Protein AF-A0A939JNI9-F1 (afdb_monomer)

pLDDT: mean 89.1, std 10.65, range [55.75, 98.5]

Structure (mmCIF, N/CA/C/O backbone):
data_AF-A0A939JNI9-F1
#
_entry.id   AF-A0A939JNI9-F1
#
loop_
_atom_site.group_PDB
_atom_site.id
_atom_site.type_symbol
_atom_site.label_atom_id
_atom_site.label_alt_id
_atom_site.label_comp_id
_atom_site.label_asym_id
_atom_site.label_entity_id
_atom_site.label_seq_id
_atom_site.pdbx_PDB_ins_code
_atom_site.Cartn_x
_atom_site.Cartn_y
_atom_site.Cartn_z
_atom_site.occupancy
_atom_site.B_iso_or_equiv
_atom_site.auth_seq_id
_atom_site.auth_comp_id
_atom_site.auth_asym_id
_atom_site.auth_atom_id
_atom_site.pdbx_PDB_model_num
ATOM 1 N N . MET A 1 1 ? -7.677 55.569 38.406 1.00 60.47 1 MET A N 1
ATOM 2 C CA . MET A 1 1 ? -6.430 55.382 37.626 1.00 60.47 1 MET A CA 1
ATOM 3 C C . MET A 1 1 ? -6.077 53.908 37.409 1.00 60.47 1 MET A C 1
ATOM 5 O O . MET A 1 1 ? -6.003 53.509 36.262 1.00 60.47 1 MET A O 1
ATOM 9 N N . LYS A 1 2 ? -5.985 53.062 38.452 1.00 72.50 2 LYS A N 1
ATOM 10 C CA . LYS A 1 2 ? -5.622 51.628 38.313 1.00 72.50 2 LYS A CA 1
ATOM 11 C C . LYS A 1 2 ? -6.522 50.807 37.365 1.00 72.50 2 LYS A C 1
ATOM 13 O O . LYS A 1 2 ? -6.012 50.049 36.554 1.00 72.50 2 LYS A O 1
ATOM 18 N N . LYS A 1 3 ? -7.850 50.994 37.417 1.00 74.06 3 LYS A N 1
ATOM 19 C CA . LYS A 1 3 ? -8.803 50.295 36.526 1.00 74.06 3 LYS A CA 1
ATOM 20 C C . LYS A 1 3 ? -8.649 50.689 35.048 1.00 74.06 3 LYS A C 1
ATOM 22 O O . LYS A 1 3 ? -8.783 49.837 34.184 1.00 74.06 3 LYS A O 1
ATOM 27 N N . LEU A 1 4 ? -8.318 51.954 34.771 1.00 82.88 4 LEU A N 1
ATOM 28 C CA . LEU A 1 4 ? -8.108 52.453 33.408 1.00 82.88 4 LEU A CA 1
ATOM 29 C C . LEU A 1 4 ? -6.806 51.898 32.809 1.00 82.88 4 LEU A C 1
ATOM 31 O O . LEU A 1 4 ? -6.789 51.492 31.654 1.00 82.88 4 LEU A O 1
ATOM 35 N N . SER A 1 5 ? -5.745 51.797 33.617 1.00 84.81 5 SER A N 1
ATOM 36 C CA . SER A 1 5 ? -4.485 51.171 33.201 1.00 84.81 5 SER A CA 1
ATOM 37 C C . SER A 1 5 ? -4.647 49.680 32.884 1.00 84.81 5 SER A C 1
ATOM 39 O O . SER A 1 5 ? -4.069 49.212 31.913 1.00 84.81 5 SER A O 1
ATOM 41 N N . ILE A 1 6 ? -5.464 48.942 33.647 1.00 90.19 6 ILE A N 1
ATOM 42 C CA . ILE A 1 6 ? 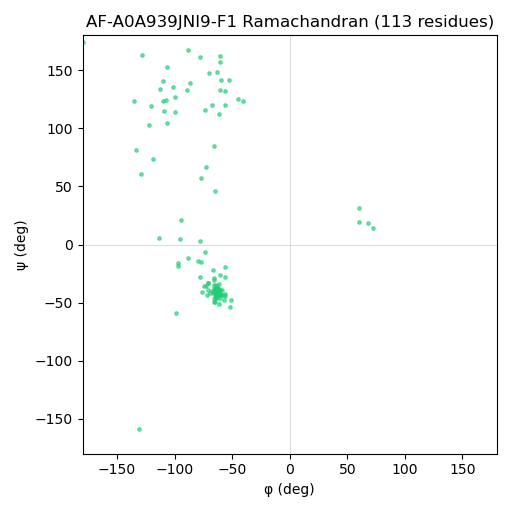-5.735 47.518 33.372 1.00 90.19 6 ILE A CA 1
ATOM 43 C C . ILE A 1 6 ? -6.466 47.347 32.032 1.00 90.19 6 ILE A C 1
ATOM 45 O O . ILE A 1 6 ? -6.074 46.507 31.228 1.00 90.19 6 ILE A O 1
ATOM 49 N N . VAL A 1 7 ? -7.486 48.169 31.762 1.00 92.00 7 VAL A N 1
ATOM 50 C CA . VAL A 1 7 ? -8.228 48.121 30.489 1.00 92.00 7 VAL A CA 1
ATOM 51 C C . VAL A 1 7 ? -7.316 48.450 29.303 1.00 92.00 7 VAL A C 1
ATOM 53 O O . VAL A 1 7 ? -7.379 47.772 28.281 1.00 92.00 7 VAL A O 1
ATOM 56 N N . LEU A 1 8 ? -6.423 49.433 29.454 1.00 93.38 8 LEU A N 1
ATOM 57 C CA . LEU A 1 8 ? -5.467 49.802 28.410 1.00 93.38 8 LEU A CA 1
ATOM 58 C C . LEU A 1 8 ? -4.476 48.668 28.103 1.00 93.38 8 LEU A C 1
ATOM 60 O O . LEU A 1 8 ? -4.207 48.396 26.938 1.00 93.38 8 LEU A O 1
ATOM 64 N N . VAL A 1 9 ? -3.969 47.977 29.129 1.00 94.25 9 VAL A N 1
ATOM 65 C CA . VAL A 1 9 ? -3.053 46.838 28.946 1.00 94.25 9 VAL A CA 1
ATOM 66 C C . VAL A 1 9 ? -3.746 45.686 28.220 1.00 94.25 9 VAL A C 1
ATOM 68 O O . VAL A 1 9 ? -3.182 45.149 27.273 1.00 94.25 9 VAL A O 1
ATOM 71 N N . ILE A 1 10 ? -4.985 45.349 28.596 1.00 94.69 10 ILE A N 1
ATOM 72 C CA . ILE A 1 10 ? -5.759 44.298 27.915 1.00 94.69 10 ILE A CA 1
ATOM 73 C C . ILE A 1 10 ? -5.972 44.655 26.440 1.00 94.69 10 ILE A C 1
ATOM 75 O O . ILE A 1 10 ? -5.803 43.802 25.570 1.00 94.69 10 ILE A O 1
ATOM 79 N N . PHE A 1 11 ? -6.294 45.917 26.151 1.00 95.00 11 PHE A N 1
ATOM 80 C CA . PHE A 1 11 ? -6.496 46.382 24.783 1.00 95.00 11 PHE A CA 1
ATOM 81 C C . PHE A 1 11 ? -5.212 46.306 23.947 1.00 95.00 11 PHE A C 1
ATOM 83 O O . PHE A 1 11 ? -5.250 45.843 22.811 1.00 95.00 11 PHE A O 1
ATOM 90 N N . ILE A 1 12 ? -4.065 46.686 24.521 1.00 94.94 12 ILE A N 1
ATOM 91 C CA . ILE A 1 12 ? -2.760 46.568 23.856 1.00 94.94 12 ILE A CA 1
ATOM 92 C C . ILE A 1 12 ? -2.412 45.098 23.606 1.00 94.94 12 ILE A C 1
ATOM 94 O O . ILE A 1 12 ? -2.003 44.759 22.500 1.00 94.94 12 ILE A O 1
ATOM 98 N N . CYS A 1 13 ? -2.616 44.212 24.583 1.00 94.50 13 CYS A N 1
ATOM 99 C CA . CYS A 1 13 ? -2.384 42.780 24.398 1.00 94.50 13 CYS A CA 1
ATOM 100 C C . CYS A 1 13 ? -3.265 42.203 23.282 1.00 94.50 13 CYS A C 1
ATOM 102 O O . CYS A 1 13 ? -2.758 41.478 22.431 1.00 94.50 13 CYS A O 1
ATOM 104 N N . ALA A 1 14 ? -4.547 42.576 23.230 1.00 94.75 14 ALA A N 1
ATOM 105 C CA . ALA A 1 14 ? -5.454 42.150 22.165 1.00 94.75 14 ALA A CA 1
ATOM 106 C C . ALA A 1 14 ? -5.011 42.665 20.784 1.00 94.75 14 ALA A C 1
ATOM 108 O O . ALA A 1 14 ? -5.035 41.912 19.813 1.00 94.75 14 ALA A O 1
ATOM 109 N N . LEU A 1 15 ? -4.547 43.917 20.702 1.00 94.88 15 LEU A N 1
ATOM 110 C CA . LEU A 1 15 ? -3.992 44.504 19.479 1.00 94.88 15 LEU A CA 1
ATOM 111 C C . LEU A 1 15 ? -2.726 43.785 19.014 1.00 94.88 15 LEU A C 1
ATOM 113 O O . LEU A 1 15 ? -2.599 43.484 17.833 1.00 94.88 15 LEU A O 1
ATOM 117 N N . VAL A 1 16 ? -1.808 43.475 19.931 1.00 93.19 16 VAL A N 1
ATOM 118 C CA . VAL A 1 16 ? -0.576 42.742 19.610 1.00 93.19 16 VAL A CA 1
ATOM 119 C C . VAL A 1 16 ? -0.907 41.333 19.123 1.00 93.19 16 VAL A C 1
ATOM 121 O O . VAL A 1 16 ? -0.391 40.920 18.089 1.00 93.19 16 VAL A O 1
ATOM 124 N N . SER A 1 17 ? -1.816 40.619 19.792 1.00 87.50 17 SER A N 1
ATOM 125 C CA . SER A 1 17 ? -2.279 39.303 19.335 1.00 87.50 17 SER A CA 1
ATOM 126 C C . SER A 1 17 ? -2.955 39.366 17.963 1.00 87.50 17 SER A C 1
ATOM 128 O O . SER A 1 17 ? -2.720 38.493 17.134 1.00 87.50 17 SER A O 1
ATOM 130 N N . PHE A 1 18 ? -3.739 40.411 17.690 1.00 90.38 18 PHE A N 1
ATOM 131 C CA . PHE A 1 18 ? -4.379 40.613 16.390 1.00 90.38 18 PHE A CA 1
ATOM 132 C C . PHE A 1 18 ? -3.364 40.920 15.280 1.00 90.38 18 PHE A C 1
ATOM 134 O O . PHE A 1 18 ? -3.474 40.387 14.182 1.00 90.38 18 PHE A O 1
ATOM 141 N N . ILE A 1 19 ? -2.336 41.722 15.569 1.00 89.38 19 ILE A N 1
ATOM 142 C CA . ILE A 1 19 ? -1.248 42.016 14.625 1.00 89.38 19 ILE A CA 1
ATOM 143 C C . ILE A 1 19 ? -0.414 40.761 14.350 1.00 89.38 19 ILE A C 1
ATOM 145 O O . ILE A 1 19 ? -0.063 40.513 13.199 1.00 89.38 19 ILE A O 1
ATOM 149 N N . ILE A 1 20 ? -0.117 39.955 15.373 1.00 84.38 20 ILE A N 1
ATOM 150 C CA . ILE A 1 20 ? 0.565 38.667 15.191 1.00 84.38 20 ILE A CA 1
ATOM 151 C C . ILE A 1 20 ? -0.284 37.755 14.307 1.00 84.38 20 ILE A C 1
ATOM 153 O O . ILE A 1 20 ? 0.252 37.156 13.389 1.00 84.38 20 ILE A O 1
ATOM 157 N N . TRP A 1 21 ? -1.599 37.704 14.518 1.00 80.69 21 TRP A N 1
ATOM 158 C CA . TRP A 1 21 ? -2.505 36.908 13.692 1.00 80.69 21 TRP A CA 1
ATOM 159 C C . TRP A 1 21 ? -2.584 37.394 12.235 1.00 80.69 21 TRP A C 1
ATOM 161 O O . TRP A 1 21 ? -2.577 36.573 11.328 1.00 80.69 21 TRP A O 1
ATOM 171 N N . LEU A 1 22 ? -2.576 38.711 11.991 1.00 80.31 22 LEU A N 1
ATOM 172 C CA . LEU A 1 22 ? -2.530 39.269 10.630 1.00 80.31 22 LEU A CA 1
ATOM 173 C C . LEU A 1 22 ? -1.215 38.966 9.893 1.00 80.31 22 LEU A C 1
ATOM 175 O O . LEU A 1 22 ? -1.217 38.884 8.668 1.00 80.31 22 LEU A O 1
A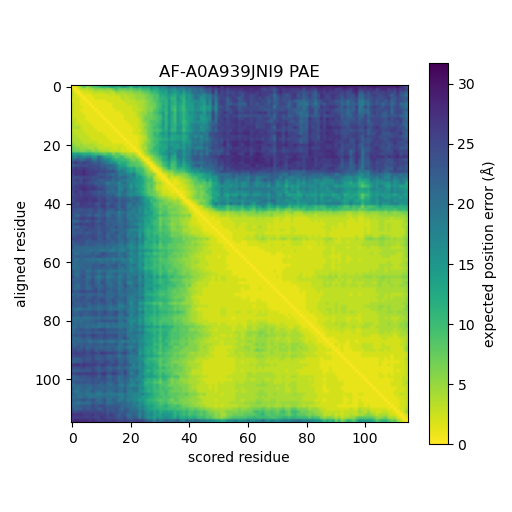TOM 179 N N . ASN A 1 23 ? -0.100 38.841 10.621 1.00 75.56 23 ASN A N 1
ATOM 180 C CA . ASN A 1 23 ? 1.224 38.581 10.041 1.00 75.56 23 ASN A CA 1
ATOM 181 C C . ASN A 1 23 ? 1.624 37.103 10.067 1.00 75.56 23 ASN A C 1
ATOM 183 O O . ASN A 1 23 ? 2.535 36.711 9.340 1.00 75.56 23 ASN A O 1
ATOM 187 N N . ALA A 1 24 ? 0.946 36.282 10.867 1.00 69.06 24 ALA A N 1
ATOM 188 C CA . ALA A 1 24 ? 0.972 34.832 10.776 1.00 69.06 24 ALA A CA 1
ATOM 189 C C . ALA A 1 24 ? 0.171 34.424 9.533 1.00 69.06 24 ALA A C 1
ATOM 191 O O . ALA A 1 24 ? -0.922 33.867 9.620 1.00 69.06 24 ALA A O 1
ATOM 192 N N . GLY A 1 25 ? 0.698 34.791 8.363 1.00 55.75 25 GLY A N 1
ATOM 193 C CA . GLY A 1 25 ? 0.249 34.244 7.098 1.00 55.75 25 GLY A CA 1
ATOM 194 C C . GLY A 1 25 ? 0.298 32.725 7.180 1.00 55.75 25 GLY A C 1
ATOM 195 O O . GLY A 1 25 ? 1.195 32.167 7.814 1.00 55.75 25 GLY A O 1
ATOM 196 N N . ASP A 1 26 ? -0.702 32.093 6.572 1.00 61.44 26 ASP A N 1
ATOM 197 C CA . ASP A 1 26 ? -0.778 30.645 6.425 1.00 61.44 26 ASP A CA 1
ATOM 198 C C . ASP A 1 26 ? 0.598 30.140 5.979 1.00 61.44 26 ASP A C 1
ATOM 200 O O . ASP A 1 26 ? 1.168 30.687 5.027 1.00 61.44 26 ASP A O 1
ATOM 204 N N . GLU A 1 27 ? 1.175 29.191 6.717 1.00 58.34 27 GLU A N 1
ATOM 205 C CA . GLU A 1 27 ? 2.483 28.623 6.404 1.00 58.34 27 GLU A CA 1
ATOM 206 C C . GLU A 1 27 ? 2.328 27.869 5.082 1.00 58.34 27 GLU A C 1
ATOM 208 O O . GLU A 1 27 ? 2.019 26.679 5.039 1.00 58.34 27 GLU A O 1
ATOM 213 N N . LYS A 1 28 ? 2.442 28.596 3.966 1.00 57.56 28 LYS A N 1
ATOM 214 C CA . LYS A 1 28 ? 2.421 27.998 2.644 1.00 57.56 28 LYS A CA 1
ATOM 215 C C . LYS A 1 28 ? 3.619 27.056 2.622 1.00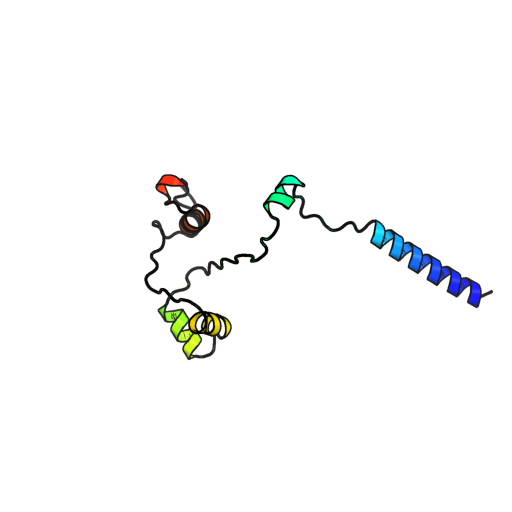 57.56 28 LYS A C 1
ATOM 217 O O . LYS A 1 28 ? 4.759 27.524 2.645 1.00 57.56 28 LYS A O 1
ATOM 222 N N . LEU A 1 29 ? 3.367 25.740 2.563 1.00 58.16 29 LEU A N 1
ATOM 223 C CA . LEU A 1 29 ? 4.329 24.803 1.974 1.00 58.16 29 LEU A CA 1
ATOM 224 C C . LEU A 1 29 ? 4.867 25.522 0.740 1.00 58.16 29 LEU A C 1
ATOM 226 O O . LEU A 1 29 ? 4.036 25.976 -0.040 1.00 58.16 29 LEU A O 1
ATOM 230 N N . GLY A 1 30 ? 6.184 25.718 0.628 1.00 65.94 30 GLY A N 1
ATOM 231 C CA . GLY A 1 30 ? 6.848 26.598 -0.349 1.00 65.94 30 GLY A CA 1
ATOM 232 C C . GLY A 1 30 ? 6.693 26.191 -1.822 1.00 65.94 30 GLY A C 1
ATOM 233 O O . GLY A 1 30 ? 7.672 26.152 -2.556 1.00 65.94 30 GLY A O 1
ATOM 234 N N . LEU A 1 31 ? 5.472 25.862 -2.221 1.00 71.00 31 LEU A N 1
ATOM 235 C CA . LEU A 1 31 ? 4.980 25.513 -3.531 1.00 71.00 31 LEU A CA 1
ATOM 236 C C . LEU A 1 31 ? 4.618 26.807 -4.254 1.00 71.00 31 LEU A C 1
ATOM 238 O O . LEU A 1 31 ? 4.021 27.726 -3.680 1.00 71.00 31 LEU A O 1
ATOM 242 N N . SER A 1 32 ? 4.965 26.863 -5.530 1.00 80.75 32 SER A N 1
ATOM 243 C CA . SER A 1 32 ? 4.440 27.868 -6.444 1.00 80.75 32 SER A CA 1
ATOM 244 C C . SER A 1 32 ? 2.914 27.757 -6.556 1.00 80.75 32 SER A C 1
ATOM 246 O O . SER A 1 32 ? 2.329 26.700 -6.314 1.00 80.75 32 SER A O 1
ATOM 248 N N . ASP A 1 33 ? 2.249 28.845 -6.951 1.00 79.62 33 ASP A N 1
ATOM 249 C CA . ASP A 1 33 ? 0.792 28.837 -7.144 1.00 79.62 33 ASP A CA 1
ATOM 250 C C . ASP A 1 33 ? 0.356 27.818 -8.223 1.00 79.62 33 ASP A C 1
ATOM 252 O O . ASP A 1 33 ? -0.746 27.278 -8.157 1.00 79.62 33 ASP A O 1
ATOM 256 N N . GLU A 1 34 ? 1.237 27.496 -9.177 1.00 77.69 34 GLU A N 1
ATOM 257 C CA . GLU A 1 34 ? 1.015 26.469 -10.202 1.00 77.69 34 GLU A CA 1
ATOM 258 C C . GLU A 1 34 ? 1.079 25.047 -9.620 1.00 77.69 34 GLU A C 1
ATOM 260 O O . GLU A 1 34 ? 0.203 24.223 -9.889 1.00 77.69 34 GLU A O 1
ATOM 265 N N . GLU A 1 35 ? 2.055 24.768 -8.751 1.00 78.44 35 GLU A N 1
ATOM 266 C CA . GLU A 1 35 ? 2.153 23.493 -8.030 1.00 78.44 35 GLU A CA 1
ATOM 267 C C . GLU A 1 35 ? 0.989 23.308 -7.052 1.00 78.44 35 GLU A C 1
ATOM 269 O O . GLU A 1 35 ? 0.420 22.222 -6.963 1.00 78.44 35 GLU A O 1
ATOM 274 N N . ALA A 1 36 ? 0.583 24.370 -6.353 1.00 75.81 36 ALA A N 1
ATOM 275 C CA . ALA A 1 36 ? -0.565 24.330 -5.454 1.00 75.81 36 ALA A CA 1
ATOM 276 C C . ALA A 1 36 ? -1.870 24.011 -6.204 1.00 75.81 36 ALA A C 1
ATOM 278 O O . ALA A 1 36 ? -2.706 23.255 -5.702 1.00 75.81 36 ALA A O 1
ATOM 279 N N . GLU A 1 37 ? -2.030 24.537 -7.420 1.00 76.38 37 GLU A N 1
ATOM 280 C CA . GLU A 1 37 ? -3.202 24.265 -8.248 1.00 76.38 37 GLU A CA 1
ATOM 281 C C . GLU A 1 37 ? -3.174 22.857 -8.855 1.00 76.38 37 GLU A C 1
ATOM 283 O O . GLU A 1 37 ? -4.210 22.192 -8.906 1.00 76.38 37 GLU A O 1
ATOM 288 N N . ALA A 1 38 ? -1.993 22.358 -9.231 1.00 73.69 38 ALA A N 1
ATOM 289 C CA . ALA A 1 38 ? -1.806 20.977 -9.674 1.00 73.69 38 ALA A CA 1
ATOM 290 C C . ALA A 1 38 ? -2.053 19.950 -8.551 1.00 73.69 38 ALA A C 1
ATOM 292 O O . ALA A 1 38 ? -2.484 18.828 -8.818 1.00 73.69 38 ALA A O 1
ATOM 293 N N . VAL A 1 39 ? -1.811 20.334 -7.294 1.00 73.88 39 VAL A N 1
ATOM 294 C CA . VAL A 1 39 ? -1.960 19.479 -6.104 1.00 73.88 39 VAL A CA 1
ATOM 295 C C . VAL A 1 39 ? -3.331 19.653 -5.432 1.00 73.88 39 VAL A C 1
ATOM 297 O O . VAL A 1 39 ? -3.602 19.026 -4.405 1.00 73.88 39 VAL A O 1
ATOM 300 N N . LYS A 1 40 ? -4.256 20.440 -6.008 1.00 78.94 40 LYS A N 1
ATOM 301 C CA . LYS A 1 40 ? -5.606 20.580 -5.444 1.00 78.94 40 LYS A CA 1
ATOM 302 C C . LYS A 1 40 ? -6.275 19.206 -5.303 1.00 78.94 40 LYS A C 1
ATOM 304 O O . LYS A 1 40 ? -6.490 18.523 -6.310 1.00 78.94 40 LYS A O 1
ATOM 309 N N . PRO A 1 41 ? -6.650 18.795 -4.076 1.00 74.25 41 PRO A N 1
ATOM 310 C CA . PRO A 1 41 ? -7.259 17.497 -3.874 1.00 74.25 41 PRO A CA 1
ATOM 311 C C . PRO A 1 41 ? -8.556 17.408 -4.674 1.00 74.25 41 PRO A C 1
ATOM 313 O O . PRO A 1 41 ? -9.399 18.310 -4.644 1.00 74.25 41 PRO A O 1
ATOM 316 N 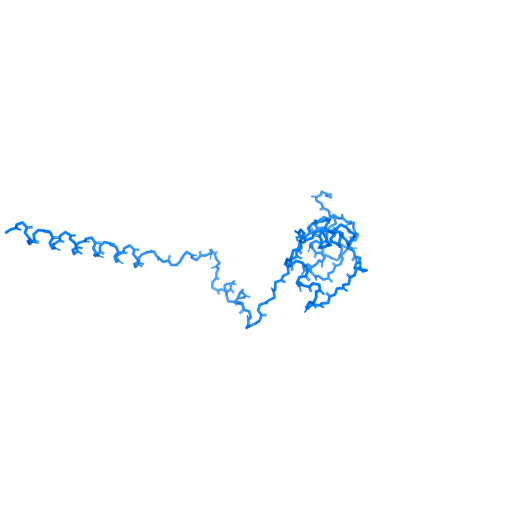N . SER A 1 42 ? -8.723 16.304 -5.399 1.00 83.06 42 SER A N 1
ATOM 317 C CA . SER A 1 42 ? -9.967 16.041 -6.115 1.00 83.06 42 SER A CA 1
ATOM 318 C C . SER A 1 42 ? -11.138 15.957 -5.121 1.00 83.06 42 SER A C 1
ATOM 320 O O . SER A 1 42 ? -10.952 15.703 -3.929 1.00 83.06 42 SER A O 1
ATOM 322 N N . LYS A 1 43 ? -12.381 16.090 -5.606 1.00 89.56 43 LYS A N 1
ATOM 323 C CA . LYS A 1 43 ? -13.585 15.918 -4.762 1.00 89.56 43 LYS A CA 1
ATOM 324 C C . LYS A 1 43 ? -13.642 14.557 -4.047 1.00 89.56 43 LYS A C 1
ATOM 326 O O . LYS A 1 43 ? -14.407 14.405 -3.100 1.00 89.56 43 LYS A O 1
ATOM 331 N N . LYS A 1 44 ? -12.887 13.565 -4.529 1.00 91.75 44 LYS A N 1
ATOM 332 C CA . LYS A 1 44 ? -12.740 12.228 -3.947 1.00 91.75 44 LYS A CA 1
ATOM 333 C C . LYS A 1 44 ? -11.246 11.886 -3.913 1.00 91.75 44 LYS A C 1
ATOM 335 O O . LYS A 1 44 ? -10.764 11.239 -4.846 1.00 91.75 44 LYS A O 1
ATOM 340 N N . PRO A 1 45 ? -10.502 12.371 -2.907 1.00 89.44 45 PRO A N 1
ATOM 341 C CA . PRO A 1 45 ? -9.067 12.141 -2.840 1.00 89.44 45 PRO A CA 1
ATOM 342 C C . PRO A 1 45 ? -8.775 10.639 -2.791 1.00 89.44 45 PRO A C 1
ATOM 344 O O . PRO A 1 45 ? -9.496 9.875 -2.148 1.00 89.44 45 PRO A O 1
ATOM 347 N N . VAL A 1 46 ? -7.719 10.226 -3.486 1.00 90.94 46 VAL A N 1
ATOM 348 C CA . VAL A 1 46 ? -7.231 8.846 -3.474 1.00 90.94 46 VAL A CA 1
ATOM 349 C C . VAL A 1 46 ? -6.045 8.784 -2.525 1.00 90.94 46 VAL A C 1
ATOM 351 O O . VAL A 1 46 ? -5.108 9.567 -2.654 1.00 90.94 46 VAL A O 1
ATOM 354 N N . ILE A 1 47 ? -6.096 7.856 -1.573 1.00 92.62 47 ILE A N 1
ATOM 355 C CA . ILE A 1 47 ? -4.999 7.582 -0.645 1.00 92.62 47 ILE A CA 1
ATOM 356 C C . ILE A 1 47 ? -4.429 6.218 -1.014 1.00 92.62 47 ILE A C 1
ATOM 358 O O . ILE A 1 47 ? -5.157 5.226 -1.026 1.00 92.62 47 ILE A O 1
ATOM 362 N N . VAL A 1 48 ? -3.131 6.176 -1.305 1.00 92.75 48 VAL A N 1
ATOM 363 C CA . VAL A 1 48 ? -2.389 4.938 -1.553 1.00 92.75 48 VAL A CA 1
ATOM 364 C C . VAL A 1 48 ? -1.489 4.680 -0.352 1.00 92.75 48 VAL A C 1
ATOM 366 O O . VAL A 1 48 ? -0.700 5.541 0.030 1.00 92.75 48 VAL A O 1
ATOM 369 N N . LEU A 1 49 ? -1.630 3.503 0.258 1.00 93.56 49 LEU A N 1
ATOM 370 C CA . LEU A 1 49 ? -0.816 3.063 1.388 1.00 93.56 49 LEU A CA 1
ATOM 371 C C . LEU A 1 49 ? 0.113 1.943 0.924 1.00 93.56 49 LEU A C 1
ATOM 373 O O . LEU A 1 49 ? -0.352 0.862 0.571 1.00 93.56 49 LEU A O 1
ATOM 377 N N . ILE A 1 50 ? 1.418 2.200 0.953 1.00 92.25 50 ILE A N 1
ATOM 378 C CA . ILE A 1 50 ? 2.448 1.190 0.701 1.00 92.25 50 ILE A CA 1
ATOM 379 C C . ILE A 1 50 ? 2.970 0.742 2.062 1.00 92.25 50 ILE A C 1
ATOM 381 O O . ILE A 1 50 ? 3.543 1.538 2.804 1.00 92.25 50 ILE A O 1
ATOM 385 N N . ILE A 1 51 ? 2.726 -0.518 2.417 1.00 93.75 51 ILE A N 1
ATOM 386 C CA . ILE A 1 51 ? 3.178 -1.092 3.687 1.00 93.75 51 ILE A CA 1
ATOM 387 C C . ILE A 1 51 ? 4.336 -2.029 3.369 1.00 93.75 51 ILE A C 1
ATOM 389 O O . ILE A 1 51 ? 4.1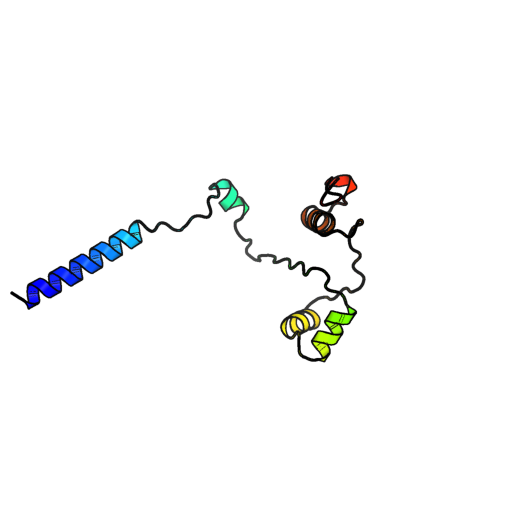24 -3.119 2.835 1.00 93.75 51 ILE A O 1
ATOM 393 N N . ASP A 1 52 ? 5.554 -1.577 3.671 1.00 93.25 52 ASP A N 1
ATOM 394 C CA . ASP A 1 52 ? 6.771 -2.325 3.364 1.00 93.25 52 ASP A CA 1
ATOM 395 C C . ASP A 1 52 ? 6.718 -3.723 3.993 1.00 93.25 52 ASP A C 1
ATOM 397 O O . ASP A 1 52 ? 6.377 -3.896 5.167 1.00 93.25 52 ASP A O 1
ATOM 401 N N . SER A 1 53 ? 7.048 -4.723 3.176 1.00 90.69 53 SER A N 1
ATOM 402 C CA . SER A 1 53 ? 7.187 -6.117 3.584 1.00 90.69 53 SER A CA 1
ATOM 403 C C . SER A 1 53 ? 5.916 -6.745 4.183 1.00 90.69 53 SER A C 1
ATOM 405 O O . SER A 1 53 ? 5.983 -7.785 4.844 1.00 90.69 53 SER A O 1
ATOM 407 N N . LEU A 1 54 ? 4.736 -6.159 3.939 1.00 93.06 54 LEU A N 1
ATOM 408 C CA . LEU A 1 54 ? 3.467 -6.743 4.362 1.00 93.06 54 LEU A CA 1
ATOM 409 C C . LEU A 1 54 ? 3.114 -7.951 3.489 1.00 93.06 54 LEU A C 1
ATOM 411 O O . LEU A 1 54 ? 2.843 -7.825 2.299 1.00 93.06 54 LEU A O 1
ATOM 415 N N . MET A 1 55 ? 3.066 -9.127 4.107 1.00 93.62 55 MET A N 1
ATOM 416 C CA . MET A 1 55 ? 2.698 -10.378 3.443 1.00 93.62 55 MET A CA 1
ATOM 417 C C . MET A 1 55 ? 1.297 -10.850 3.859 1.00 93.62 55 MET A C 1
ATOM 419 O O . MET A 1 55 ? 0.864 -10.615 4.990 1.00 93.62 55 MET A O 1
ATOM 423 N N . ASP A 1 56 ? 0.626 -11.593 2.972 1.00 95.62 56 ASP A N 1
ATOM 424 C CA . ASP A 1 56 ? -0.721 -12.157 3.182 1.00 95.62 56 ASP A CA 1
ATOM 425 C C . ASP A 1 56 ? -0.841 -12.961 4.491 1.00 95.62 56 ASP A C 1
ATOM 427 O O . ASP A 1 56 ? -1.687 -12.679 5.341 1.00 95.62 56 ASP A O 1
ATOM 431 N N . GLN A 1 57 ? 0.042 -13.944 4.691 1.00 96.50 57 GLN A N 1
ATOM 432 C CA . GLN A 1 57 ? -0.059 -14.872 5.823 1.00 96.50 57 GLN A CA 1
ATOM 433 C C . GLN A 1 57 ? 0.113 -14.176 7.192 1.00 96.50 57 GLN A C 1
ATOM 435 O O . GLN A 1 57 ? -0.756 -14.344 8.057 1.00 96.50 57 GLN A O 1
ATOM 440 N N . PRO A 1 58 ? 1.156 -13.347 7.423 1.00 96.44 58 PRO A N 1
ATOM 441 C CA . PRO A 1 58 ? 1.262 -12.545 8.643 1.00 96.44 58 PRO A CA 1
ATOM 442 C C . PRO A 1 58 ? 0.087 -11.585 8.861 1.00 96.44 58 PRO A C 1
ATOM 444 O O . PRO A 1 58 ? -0.373 -11.455 9.998 1.00 96.44 58 PRO A O 1
ATOM 447 N N . LEU A 1 59 ? -0.421 -10.943 7.801 1.00 96.56 59 LEU A N 1
ATOM 448 C CA . LEU A 1 59 ? -1.570 -10.040 7.889 1.00 96.56 59 LEU A CA 1
ATOM 449 C C . LEU A 1 59 ? -2.817 -10.778 8.389 1.00 96.56 59 LEU A C 1
ATOM 451 O O . LEU A 1 59 ? -3.438 -10.354 9.366 1.00 96.56 59 LEU A O 1
ATOM 455 N N . LYS A 1 60 ? -3.154 -11.913 7.767 1.00 96.88 60 LYS A N 1
ATOM 456 C CA . LYS A 1 60 ? -4.300 -12.741 8.168 1.00 96.88 60 LYS A CA 1
ATOM 457 C C . LYS A 1 60 ? -4.186 -13.203 9.616 1.00 96.88 60 LYS A C 1
ATOM 459 O O . LYS A 1 60 ? -5.156 -13.087 10.364 1.00 96.88 60 LYS A O 1
ATOM 464 N N . LYS A 1 61 ? -2.999 -13.647 10.044 1.00 98.19 61 LYS A N 1
ATOM 465 C CA . LYS A 1 61 ? -2.748 -14.026 11.442 1.00 98.19 61 LYS A CA 1
ATOM 466 C C . LYS A 1 61 ? -2.971 -12.853 12.401 1.00 98.19 61 LYS A C 1
ATOM 468 O O . LYS A 1 61 ? -3.653 -13.007 13.410 1.00 98.19 61 LYS A O 1
ATOM 473 N N . ALA A 1 62 ? -2.443 -11.670 12.083 1.00 98.06 62 ALA A N 1
ATOM 474 C CA . ALA A 1 62 ? -2.623 -10.480 12.913 1.00 98.06 62 ALA A CA 1
ATOM 475 C C . ALA A 1 62 ? -4.099 -10.053 13.018 1.00 98.06 62 ALA A C 1
ATOM 477 O O . ALA A 1 62 ? -4.540 -9.625 14.084 1.00 98.06 62 ALA A O 1
ATOM 478 N N . ILE A 1 63 ? -4.875 -10.202 11.941 1.00 98.12 63 ILE A N 1
ATOM 479 C CA . ILE A 1 63 ? -6.324 -9.958 11.945 1.00 98.12 63 ILE A CA 1
ATOM 480 C C . ILE A 1 63 ? -7.048 -10.971 12.843 1.00 98.12 63 ILE A C 1
ATOM 482 O O . ILE A 1 63 ? -7.871 -10.567 13.664 1.00 98.12 63 ILE A O 1
ATOM 486 N N . GLN A 1 64 ? -6.727 -12.263 12.722 1.00 98.00 64 GLN A N 1
ATOM 487 C CA . GLN A 1 64 ? -7.331 -13.332 13.530 1.00 98.00 64 GLN A CA 1
ATOM 488 C C . GLN A 1 64 ? -7.073 -13.146 15.030 1.00 98.00 64 GLN A C 1
ATOM 490 O O . GLN A 1 64 ? -7.970 -13.346 15.841 1.00 98.00 64 GLN A O 1
ATOM 495 N N . GLU A 1 65 ? -5.871 -12.703 15.396 1.00 98.50 65 GLU A N 1
ATOM 496 C CA . GLU A 1 65 ? -5.491 -12.409 16.782 1.00 98.50 65 GLU A CA 1
ATOM 497 C C . GLU A 1 65 ? -6.031 -11.055 17.288 1.00 98.50 65 GLU A C 1
ATOM 499 O O . GLU A 1 65 ? -5.714 -10.640 18.400 1.00 98.50 65 GLU A O 1
ATOM 504 N N . GLY A 1 66 ? -6.821 -10.335 16.482 1.00 98.06 66 GLY A N 1
ATOM 505 C CA . GLY A 1 66 ? -7.402 -9.042 16.854 1.00 98.06 66 GLY A CA 1
ATOM 506 C C . GLY A 1 66 ? -6.398 -7.885 16.911 1.00 98.06 66 GLY A C 1
ATOM 507 O O . GLY A 1 66 ? -6.717 -6.824 17.442 1.00 98.06 66 GLY A O 1
ATOM 508 N N . ARG A 1 67 ? -5.191 -8.059 16.356 1.00 98.31 67 ARG A N 1
ATOM 509 C CA . ARG A 1 67 ? -4.093 -7.075 16.406 1.00 98.31 67 ARG A CA 1
ATOM 510 C C . ARG A 1 67 ? -4.110 -6.060 15.260 1.00 98.31 67 ARG A C 1
ATOM 512 O O . ARG A 1 67 ? -3.393 -5.069 15.330 1.00 98.31 67 ARG A O 1
ATOM 519 N N . ALA A 1 68 ? -4.921 -6.280 14.221 1.00 97.75 68 ALA A N 1
ATOM 520 C CA . ALA A 1 68 ? -5.016 -5.400 13.050 1.00 97.75 68 ALA A CA 1
ATOM 521 C C . ALA A 1 68 ? -6.472 -4.999 12.704 1.00 97.75 68 ALA A C 1
ATOM 523 O O . ALA A 1 68 ? -6.949 -5.293 11.606 1.00 97.75 68 ALA A O 1
ATOM 524 N N . PRO A 1 69 ? -7.208 -4.323 13.611 1.00 97.94 69 PRO A N 1
ATOM 525 C CA . PRO A 1 69 ? -8.634 -4.025 13.424 1.00 97.94 69 PRO A CA 1
ATOM 526 C C . PRO A 1 69 ? -8.928 -3.101 12.231 1.00 97.94 69 PRO A C 1
ATOM 528 O O . PRO A 1 69 ? -9.930 -3.290 11.548 1.00 97.94 69 PRO A O 1
ATOM 531 N N . ALA A 1 70 ? -8.048 -2.141 11.930 1.00 97.38 70 ALA A N 1
ATOM 532 C CA . ALA A 1 70 ? -8.221 -1.250 10.779 1.00 97.38 70 ALA A CA 1
ATOM 533 C C . ALA A 1 70 ? -8.049 -1.987 9.437 1.00 97.38 70 ALA A C 1
ATOM 535 O O . ALA A 1 70 ? -8.837 -1.796 8.516 1.00 97.38 70 ALA A O 1
ATOM 536 N N . LEU A 1 71 ? -7.060 -2.884 9.334 1.00 97.06 71 LEU A N 1
ATOM 537 C CA . LEU A 1 71 ? -6.866 -3.694 8.126 1.00 97.06 71 LEU A CA 1
ATOM 538 C C . LEU A 1 71 ? -7.971 -4.744 7.965 1.00 97.06 71 LEU A C 1
ATOM 540 O O . LEU A 1 71 ? -8.397 -5.009 6.844 1.00 97.06 71 LEU A O 1
ATOM 544 N N . LYS A 1 72 ? -8.497 -5.279 9.077 1.00 98.12 72 LYS A N 1
ATOM 545 C CA . LYS A 1 72 ? -9.707 -6.112 9.069 1.00 98.12 72 LYS A CA 1
ATOM 546 C C . LYS A 1 72 ? -10.892 -5.366 8.448 1.00 98.12 72 LYS A C 1
ATOM 548 O O . LYS A 1 72 ? -11.540 -5.910 7.563 1.00 98.12 72 LYS A O 1
ATOM 553 N N . PHE A 1 73 ? -11.128 -4.117 8.858 1.00 98.31 73 PHE A N 1
ATOM 554 C CA . PHE A 1 73 ? -12.192 -3.285 8.292 1.00 98.31 73 PHE A CA 1
ATOM 555 C C . PHE A 1 73 ? -12.057 -3.127 6.768 1.00 98.31 73 PHE A C 1
ATOM 557 O O . PHE A 1 73 ? -13.051 -3.284 6.059 1.00 98.31 73 PHE A O 1
ATOM 564 N N . PHE A 1 74 ? -10.847 -2.874 6.250 1.00 96.56 74 PHE A N 1
ATOM 565 C CA . PHE A 1 74 ? -10.627 -2.778 4.801 1.00 96.56 74 PHE A CA 1
ATOM 566 C C . PHE A 1 74 ? -10.864 -4.101 4.070 1.00 96.56 74 PHE A C 1
ATOM 568 O O . PHE A 1 74 ? -11.435 -4.091 2.985 1.00 96.56 74 PHE A O 1
ATOM 575 N N . LEU A 1 75 ? -10.468 -5.231 4.662 1.00 95.56 75 LEU A N 1
ATOM 576 C CA . LEU A 1 75 ? -10.694 -6.554 4.078 1.00 95.56 75 LEU A CA 1
ATOM 577 C C . LEU A 1 75 ? -12.191 -6.902 4.010 1.00 95.56 75 LEU A C 1
ATOM 579 O O . LEU A 1 75 ? -12.633 -7.488 3.029 1.00 95.56 75 LEU A O 1
ATOM 583 N N . GLU A 1 76 ? -12.975 -6.515 5.020 1.00 97.06 76 GLU A N 1
ATOM 584 C CA . GLU A 1 76 ? -14.422 -6.782 5.089 1.00 97.06 76 GLU A CA 1
ATOM 585 C C . GLU A 1 76 ? -15.268 -5.846 4.209 1.00 97.06 76 GLU A C 1
ATOM 587 O O . GLU A 1 76 ? -16.346 -6.236 3.769 1.00 97.06 76 GLU A O 1
ATOM 592 N N . ASN A 1 77 ? -14.801 -4.618 3.954 1.00 98.12 77 ASN A N 1
ATOM 593 C CA . ASN A 1 77 ? -15.567 -3.580 3.244 1.00 98.12 77 ASN A CA 1
ATOM 594 C C . ASN A 1 77 ? -14.970 -3.199 1.881 1.00 98.12 77 ASN A C 1
ATOM 596 O O . ASN A 1 77 ? -15.429 -2.250 1.244 1.00 98.12 77 ASN A O 1
ATOM 600 N N . GLY A 1 78 ? -13.925 -3.900 1.450 1.00 96.31 78 GLY A N 1
ATOM 601 C CA . GLY A 1 78 ? -13.172 -3.599 0.241 1.00 96.31 78 GLY A CA 1
ATOM 602 C C . GLY A 1 78 ? -12.966 -4.820 -0.645 1.00 96.31 78 GLY A C 1
ATOM 603 O O . GLY A 1 78 ? -13.694 -5.808 -0.574 1.00 96.31 78 GLY A O 1
ATOM 604 N N . HIS A 1 79 ? -11.957 -4.728 -1.505 1.00 96.94 79 HIS A N 1
ATOM 605 C CA . HIS A 1 79 ? -11.516 -5.822 -2.357 1.00 96.94 79 HIS A CA 1
ATOM 606 C C . HIS A 1 79 ? -10.124 -6.274 -1.917 1.00 96.94 79 HIS A C 1
ATOM 608 O O . HIS A 1 79 ? -9.249 -5.441 -1.679 1.00 96.94 79 HIS A O 1
ATOM 614 N N . TYR A 1 80 ? -9.937 -7.586 -1.797 1.00 95.19 80 TYR A N 1
ATOM 615 C CA . TYR A 1 80 ? -8.695 -8.191 -1.338 1.00 95.19 80 TYR A CA 1
ATOM 616 C C . TYR A 1 80 ? -8.136 -9.128 -2.410 1.00 95.19 80 TYR A C 1
ATOM 618 O O . TYR A 1 80 ? -8.793 -10.106 -2.757 1.00 95.19 80 TYR A O 1
ATOM 626 N N . GLU A 1 81 ? -6.926 -8.834 -2.890 1.00 95.50 81 GLU A N 1
ATOM 627 C CA . GLU A 1 81 ? -6.214 -9.610 -3.910 1.00 95.50 81 GLU A CA 1
ATOM 628 C C . GLU A 1 81 ? -4.855 -10.073 -3.349 1.00 95.50 81 GLU A C 1
ATOM 630 O O . GLU A 1 81 ? -3.942 -9.253 -3.212 1.00 95.50 81 GLU A O 1
ATOM 635 N N . PRO A 1 82 ? -4.709 -11.348 -2.943 1.00 94.31 82 PRO A N 1
ATOM 636 C CA . PRO A 1 82 ? -3.456 -11.869 -2.402 1.00 94.31 82 PRO A CA 1
ATOM 637 C C . PRO A 1 82 ? -2.412 -12.221 -3.474 1.00 94.31 82 PRO A C 1
ATOM 639 O O . PRO A 1 82 ? -1.249 -12.409 -3.120 1.00 94.31 82 PRO A O 1
ATOM 642 N N . GLU A 1 83 ? -2.786 -12.320 -4.755 1.00 93.69 83 GLU A N 1
ATOM 643 C CA . GLU A 1 83 ? -1.899 -12.773 -5.840 1.00 93.69 83 GLU A CA 1
ATOM 644 C C . GLU A 1 83 ? -1.201 -11.615 -6.582 1.00 93.69 83 GLU A C 1
ATOM 646 O O . GLU A 1 83 ? -0.721 -11.772 -7.706 1.00 93.69 83 GLU A O 1
ATOM 651 N N . VAL A 1 84 ? -1.094 -10.439 -5.951 1.00 90.94 84 VAL A N 1
ATOM 652 C CA . VAL A 1 84 ? -0.338 -9.306 -6.506 1.00 90.94 84 VAL A CA 1
ATOM 653 C C . VAL A 1 84 ? 1.158 -9.628 -6.543 1.00 90.94 84 VAL A C 1
ATOM 655 O O . VAL A 1 84 ? 1.796 -9.837 -5.511 1.00 90.94 84 VAL A O 1
ATOM 658 N N . ALA A 1 85 ? 1.741 -9.601 -7.741 1.00 91.62 85 ALA A N 1
ATOM 659 C CA . ALA A 1 85 ? 3.182 -9.714 -7.939 1.00 91.62 85 ALA A CA 1
ATOM 660 C C . ALA A 1 85 ? 3.854 -8.333 -7.906 1.00 91.62 85 ALA A C 1
ATOM 662 O O . ALA A 1 85 ? 3.412 -7.397 -8.576 1.00 91.62 85 ALA A O 1
ATOM 663 N N . SER A 1 86 ? 4.949 -8.209 -7.155 1.00 92.56 86 SER A N 1
ATOM 664 C CA . SER A 1 86 ? 5.774 -7.000 -7.159 1.00 92.56 86 SER A CA 1
ATOM 665 C C . SER A 1 86 ? 6.689 -6.938 -8.387 1.00 92.56 86 SER A C 1
ATOM 667 O O . SER A 1 86 ? 6.952 -7.942 -9.055 1.00 92.56 86 SER A O 1
ATOM 669 N N . ALA A 1 87 ? 7.188 -5.739 -8.694 1.00 94.19 87 ALA A N 1
ATOM 670 C CA . ALA A 1 87 ? 8.215 -5.565 -9.714 1.00 94.19 87 ALA A CA 1
ATOM 671 C C . ALA A 1 87 ? 9.521 -6.277 -9.335 1.00 94.19 87 ALA A C 1
ATOM 673 O O . ALA A 1 87 ? 9.901 -6.344 -8.165 1.00 94.19 87 ALA A O 1
ATOM 674 N N . TYR A 1 88 ? 10.237 -6.752 -10.356 1.00 93.56 88 TYR A N 1
ATOM 675 C CA . TYR A 1 88 ? 11.604 -7.243 -10.224 1.00 93.56 88 TYR A CA 1
ATOM 676 C C . TYR A 1 88 ? 12.604 -6.176 -10.711 1.00 93.56 88 TYR A C 1
ATOM 678 O O . TYR A 1 88 ? 12.395 -5.615 -11.791 1.00 93.56 88 TYR A O 1
ATOM 686 N N . PRO A 1 89 ? 13.711 -5.927 -9.987 1.00 93.75 89 PRO A N 1
ATOM 687 C CA . PRO A 1 89 ? 14.084 -6.533 -8.705 1.00 93.75 89 PRO A CA 1
ATOM 688 C C . PRO A 1 89 ? 13.186 -6.055 -7.557 1.00 93.75 89 PRO A C 1
ATOM 690 O O . PRO A 1 89 ? 12.741 -4.910 -7.548 1.00 93.75 89 PRO A O 1
ATOM 693 N N . THR A 1 90 ? 12.951 -6.925 -6.571 1.00 93.12 90 THR A N 1
ATOM 694 C CA . THR A 1 90 ? 12.072 -6.653 -5.420 1.00 93.12 90 THR A CA 1
ATOM 695 C C . THR A 1 90 ? 12.755 -5.749 -4.384 1.00 93.12 90 THR A C 1
ATOM 697 O O . THR A 1 90 ? 12.956 -6.135 -3.234 1.00 93.12 90 THR A O 1
ATOM 700 N N . MET A 1 91 ? 13.180 -4.562 -4.817 1.00 94.00 91 MET A N 1
ATOM 701 C CA . MET A 1 91 ? 13.774 -3.508 -3.993 1.00 94.00 91 MET A CA 1
ATOM 702 C C . MET A 1 91 ? 12.804 -2.333 -3.893 1.00 94.00 91 MET A C 1
ATOM 704 O O . MET A 1 91 ? 12.203 -1.964 -4.902 1.00 94.00 91 MET A O 1
ATOM 708 N N . SER A 1 92 ? 12.701 -1.707 -2.716 1.00 94.00 92 SER A N 1
ATOM 709 C CA . SER A 1 92 ? 11.708 -0.656 -2.440 1.00 94.00 92 SER A CA 1
ATOM 710 C C . SER A 1 92 ? 11.721 0.449 -3.499 1.00 94.00 92 SER A C 1
ATOM 712 O O . SER A 1 92 ? 10.696 0.718 -4.106 1.00 94.00 92 SER A O 1
ATOM 714 N N . VAL A 1 93 ? 12.899 0.973 -3.864 1.00 94.44 93 VAL A N 1
ATOM 715 C CA . VAL A 1 93 ? 13.006 2.034 -4.887 1.00 94.44 93 VAL A CA 1
ATOM 716 C C . VAL A 1 93 ? 12.495 1.625 -6.273 1.00 94.44 93 VAL A C 1
ATOM 718 O O . VAL A 1 93 ? 11.943 2.459 -6.988 1.00 94.44 93 VAL A O 1
ATOM 721 N N . ALA A 1 94 ? 12.654 0.357 -6.660 1.00 95.50 94 ALA A N 1
ATOM 722 C CA . ALA A 1 94 ? 12.169 -0.148 -7.941 1.00 95.50 94 ALA A CA 1
ATOM 723 C C . ALA A 1 94 ? 10.648 -0.369 -7.904 1.00 95.50 94 ALA A C 1
ATOM 725 O O . ALA A 1 94 ? 9.952 -0.015 -8.857 1.00 95.50 94 ALA A O 1
ATOM 726 N N . ILE A 1 95 ? 10.134 -0.898 -6.789 1.00 95.50 95 ILE A N 1
ATOM 727 C CA . ILE A 1 95 ? 8.702 -1.129 -6.555 1.00 95.50 95 ILE A CA 1
ATOM 728 C C . ILE A 1 95 ? 7.944 0.200 -6.485 1.00 95.50 95 ILE A C 1
ATOM 730 O O . ILE A 1 95 ? 6.960 0.367 -7.202 1.00 95.50 95 ILE A O 1
ATOM 734 N N . ASP A 1 96 ? 8.424 1.160 -5.696 1.00 95.19 96 ASP A N 1
ATOM 735 C CA . ASP A 1 96 ? 7.789 2.469 -5.522 1.00 95.19 96 ASP A CA 1
ATOM 736 C C . ASP A 1 96 ? 7.763 3.239 -6.845 1.00 95.19 96 ASP A C 1
ATOM 738 O O . ASP A 1 96 ? 6.730 3.777 -7.243 1.00 95.19 96 ASP A O 1
ATOM 742 N N . SER A 1 97 ? 8.876 3.216 -7.586 1.00 95.88 97 SER A N 1
ATOM 743 C CA . SER A 1 97 ? 8.943 3.820 -8.921 1.00 95.88 97 SER A CA 1
ATOM 744 C C . SER A 1 97 ? 7.990 3.138 -9.903 1.00 95.88 97 SER A C 1
ATOM 746 O O . SER A 1 97 ? 7.345 3.820 -10.703 1.00 95.88 97 SER A O 1
ATOM 748 N N . THR A 1 98 ? 7.853 1.809 -9.833 1.00 96.38 98 THR A N 1
ATOM 749 C CA . THR A 1 98 ? 6.879 1.076 -10.651 1.00 96.38 98 THR A CA 1
ATOM 750 C C . THR A 1 98 ? 5.452 1.488 -10.305 1.00 96.38 98 THR A C 1
ATOM 752 O O . THR A 1 98 ? 4.664 1.770 -11.204 1.00 96.38 98 THR A O 1
ATOM 755 N N . LEU A 1 99 ? 5.121 1.577 -9.015 1.00 95.25 99 LEU A N 1
ATOM 756 C CA . LEU A 1 99 ? 3.783 1.936 -8.550 1.00 95.25 99 LEU A CA 1
ATOM 757 C C . LEU A 1 99 ? 3.404 3.368 -8.955 1.00 95.25 99 LEU A C 1
ATOM 759 O O . LEU A 1 99 ? 2.287 3.604 -9.408 1.00 95.25 99 LEU A O 1
ATOM 763 N N . LEU A 1 100 ? 4.337 4.314 -8.816 1.00 94.69 100 LEU A N 1
ATOM 764 C CA . LEU A 1 100 ? 4.107 5.728 -9.123 1.00 94.69 100 LEU A CA 1
ATOM 765 C C . LEU A 1 100 ? 4.028 6.010 -10.624 1.00 94.69 100 LEU A C 1
ATOM 767 O O . LEU A 1 100 ? 3.275 6.885 -11.042 1.00 94.69 100 LEU A O 1
ATOM 771 N N . THR A 1 101 ? 4.811 5.298 -11.437 1.00 96.12 101 THR A N 1
ATOM 772 C CA . THR A 1 101 ? 4.876 5.550 -12.887 1.00 96.12 101 THR A CA 1
ATOM 773 C C . THR A 1 101 ? 3.986 4.622 -13.708 1.00 96.12 101 THR A C 1
ATOM 775 O O . THR A 1 101 ? 3.709 4.917 -14.867 1.00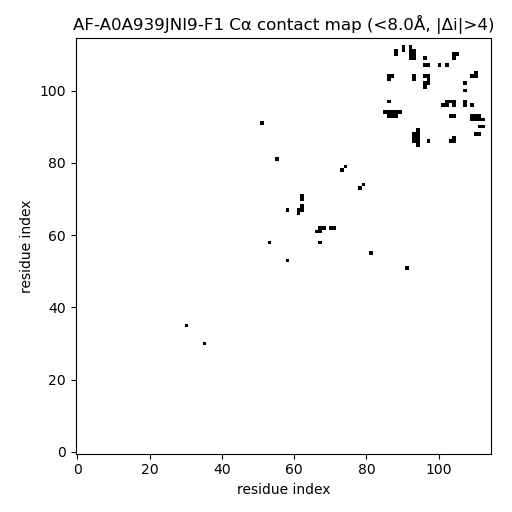 96.12 101 THR A O 1
ATOM 778 N N . GLY A 1 10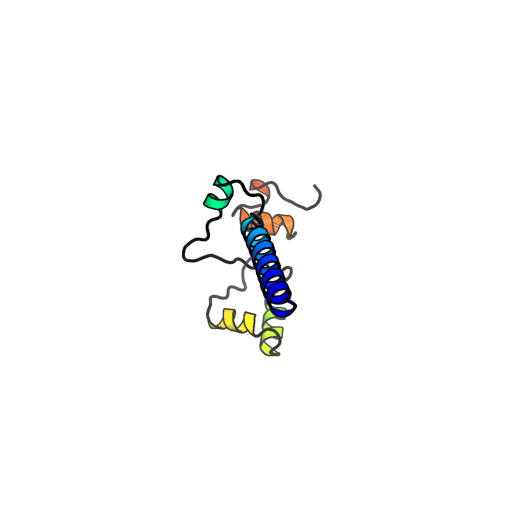2 ? 3.557 3.490 -13.144 1.00 96.38 102 GLY A N 1
ATOM 779 C CA . GLY A 1 102 ? 2.839 2.441 -13.867 1.00 96.38 102 GLY A CA 1
ATOM 780 C C . GLY A 1 102 ? 3.698 1.703 -14.900 1.00 96.38 102 GLY A C 1
ATOM 781 O O . GLY A 1 102 ? 3.160 1.083 -15.815 1.00 96.38 102 GLY A O 1
ATOM 782 N N . THR A 1 103 ? 5.028 1.780 -14.797 1.00 97.31 103 THR A N 1
ATOM 783 C CA . THR A 1 103 ? 5.966 1.145 -15.737 1.00 97.31 103 THR A CA 1
ATOM 784 C C . THR A 1 103 ? 6.998 0.304 -14.992 1.00 97.31 103 THR A C 1
ATOM 786 O O . THR A 1 103 ? 7.155 0.467 -13.794 1.00 97.31 103 THR A O 1
ATOM 789 N N . TYR A 1 104 ? 7.709 -0.600 -15.667 1.00 96.75 104 TYR A N 1
ATOM 790 C CA . TYR A 1 104 ? 8.747 -1.429 -15.035 1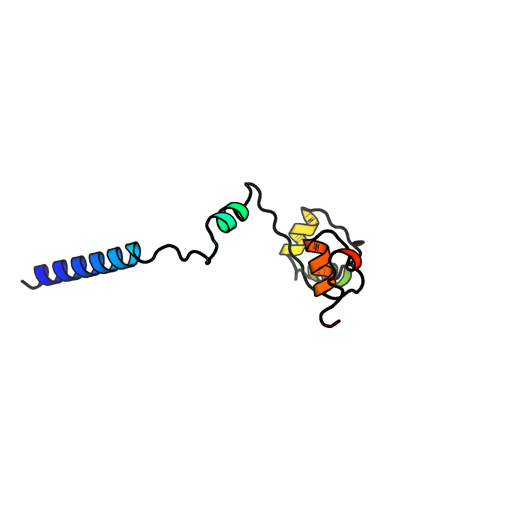.00 96.75 104 TYR A CA 1
ATOM 791 C C . TYR A 1 104 ? 10.134 -0.758 -15.043 1.00 96.75 104 TYR A C 1
ATOM 793 O O . TYR A 1 104 ? 10.346 0.195 -15.805 1.00 96.75 104 TYR A O 1
ATOM 801 N N . PRO A 1 105 ? 11.125 -1.274 -14.279 1.00 96.44 105 PRO A N 1
ATOM 802 C CA . PRO A 1 105 ? 12.452 -0.657 -14.166 1.00 96.44 105 PRO A CA 1
ATOM 803 C C . PRO A 1 105 ? 13.208 -0.426 -15.472 1.00 96.44 105 PRO A C 1
ATOM 805 O O . PRO A 1 105 ? 13.980 0.528 -15.580 1.00 96.44 105 PRO A O 1
ATOM 808 N N . ASN A 1 106 ? 12.959 -1.237 -16.500 1.00 95.44 106 ASN A N 1
ATOM 809 C CA . ASN A 1 106 ? 13.524 -1.026 -17.833 1.00 95.44 106 ASN A CA 1
ATOM 810 C C . ASN A 1 106 ? 12.999 0.250 -18.523 1.00 95.44 106 ASN A C 1
ATOM 812 O O . ASN A 1 106 ? 13.664 0.758 -19.426 1.00 95.44 106 ASN A O 1
ATOM 816 N N . ILE A 1 107 ? 11.836 0.760 -18.108 1.00 97.69 107 ILE A N 1
ATOM 817 C CA . ILE A 1 107 ? 11.183 1.953 -18.658 1.00 97.69 107 ILE A CA 1
ATOM 818 C C . ILE A 1 107 ? 11.467 3.177 -17.785 1.00 97.69 107 ILE A C 1
ATOM 820 O O . ILE A 1 107 ? 12.072 4.120 -18.289 1.00 97.69 107 ILE A O 1
ATOM 824 N N . HIS A 1 108 ? 11.107 3.162 -16.493 1.00 96.56 108 HIS A N 1
ATOM 825 C CA . HIS A 1 108 ? 11.340 4.312 -15.600 1.00 96.56 108 HIS A CA 1
ATOM 826 C C . HIS A 1 108 ? 12.810 4.493 -15.204 1.00 96.56 108 HIS A C 1
ATOM 828 O O . HIS A 1 108 ? 13.158 5.489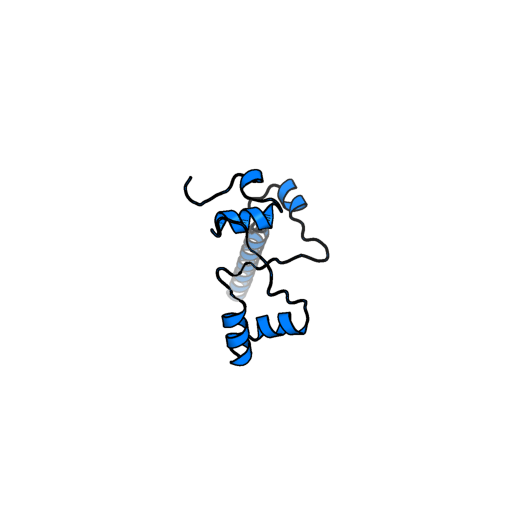 -14.580 1.00 96.56 108 HIS A O 1
ATOM 834 N N . ARG A 1 109 ? 13.680 3.545 -15.576 1.00 95.69 109 ARG A N 1
ATOM 835 C CA . ARG A 1 109 ? 15.132 3.599 -15.367 1.00 95.69 109 ARG A CA 1
ATOM 836 C C . ARG A 1 109 ? 15.537 3.698 -13.903 1.00 95.69 109 ARG A C 1
ATOM 838 O O . ARG A 1 109 ? 16.577 4.271 -13.652 1.00 95.69 109 ARG A O 1
ATOM 845 N N . VAL A 1 110 ? 14.767 3.126 -12.968 1.00 95.56 110 VAL A N 1
ATOM 846 C CA . VAL A 1 110 ? 15.139 3.044 -11.538 1.00 95.56 110 VAL A CA 1
ATOM 847 C C . VAL A 1 110 ? 15.257 1.583 -11.072 1.00 95.56 110 VAL A C 1
ATOM 849 O O . VAL A 1 110 ? 14.353 1.089 -10.403 1.00 95.56 110 VAL A O 1
ATOM 852 N N . PRO A 1 111 ? 16.313 0.835 -11.455 1.00 92.56 111 PRO A N 1
ATOM 853 C CA . PRO A 1 111 ? 16.458 -0.571 -11.063 1.00 92.56 111 PRO A CA 1
ATOM 854 C C . PRO A 1 111 ? 16.918 -0.832 -9.622 1.00 92.56 111 PRO A C 1
ATOM 856 O O . PRO A 1 111 ? 16.798 -1.971 -9.184 1.00 92.56 111 PRO A O 1
ATOM 859 N N . GLY A 1 112 ? 17.447 0.141 -8.873 1.00 92.06 112 GLY A N 1
ATOM 860 C CA . GLY A 1 112 ? 17.981 -0.119 -7.529 1.00 92.06 112 GLY A CA 1
ATOM 861 C C . GLY A 1 112 ? 18.529 1.115 -6.813 1.00 92.06 112 GLY A C 1
ATOM 862 O O . GLY A 1 112 ? 18.573 2.197 -7.387 1.00 92.06 112 GLY A O 1
ATOM 863 N N . LEU A 1 113 ? 18.914 0.946 -5.542 1.00 87.81 113 LEU A N 1
ATOM 864 C CA . LEU A 1 113 ? 19.453 2.022 -4.686 1.00 87.81 113 LEU A CA 1
ATOM 865 C C . LEU A 1 113 ? 20.858 2.465 -5.109 1.00 87.81 113 LEU A C 1
ATOM 867 O O . LEU A 1 113 ? 21.223 3.625 -4.947 1.00 87.81 113 LEU A O 1
ATOM 871 N N . VAL A 1 114 ? 21.642 1.522 -5.623 1.00 85.06 114 VAL A N 1
ATOM 872 C CA . VAL A 1 114 ? 22.981 1.736 -6.167 1.00 85.06 114 VAL A CA 1
ATOM 873 C C . VAL A 1 114 ? 23.035 0.959 -7.473 1.00 85.06 114 VAL A C 1
ATOM 875 O O . VAL A 1 114 ? 22.763 -0.245 -7.469 1.00 85.06 114 VAL A O 1
ATOM 878 N N . TRP A 1 115 ? 23.352 1.638 -8.573 1.00 67.31 115 TRP A N 1
ATOM 879 C CA . TRP A 1 115 ? 23.630 1.012 -9.864 1.00 67.31 115 TRP A CA 1
ATOM 880 C C . TRP A 1 115 ? 24.753 1.740 -10.590 1.00 67.31 115 TRP A C 1
ATOM 882 O O . TRP A 1 115 ? 24.938 2.952 -10.328 1.00 67.31 115 TRP A O 1
#

Solvent-accessible surface area (backbone atoms only — not comparable to full-atom values): 7380 Å² total; per-residue (Å²): 110,72,70,60,54,53,54,50,50,54,51,49,52,52,50,52,53,49,51,50,56,71,67,57,59,78,85,66,70,94,58,52,76,66,54,50,61,74,62,54,76,55,101,72,69,84,84,86,84,85,65,85,91,71,47,67,68,66,50,54,52,34,36,75,72,64,73,31,64,71,60,44,51,47,56,76,76,54,85,80,75,86,83,74,78,78,51,77,55,89,40,69,65,18,35,53,50,22,69,76,68,75,41,54,32,91,70,74,67,39,66,53,94,74,130

Radius of gyration: 26.11 Å; Cα contacts (8 Å, |Δi|>4): 52; chains: 1; bounding box: 39×70×57 Å

InterPro domains:
  IPR002591 Type I phosphodiesterase/nucleotide pyrophosphatase/phosphate transferase [PF01663] (46-112)
  IPR017850 Alkaline-phosphatase-like, core domain superfamily [G3DSA:3.40.720.10] (29-115)
  IPR017850 Alkaline-phosphatase-like, core domain superfamily [SSF53649] (39-115)

Organism: NCBI:txid163361

Foldseek 3Di:
DVVVVVVVVVVVVVVVVVVVVVVPPPPPPPDDPVRVVVPPADPDHDDDDDDPPDADVVVVVCVVVVNCVPVVVCVVPHDDDRPDDAAPPPEPQQRVQCVVVVDGCVPSVRRDPPD

Secondary structure (DSSP, 8-state):
-HHHHHHHHHHHHHHHHHHHHHHS-----S--HHHHHHTPPPSS-------TT--HHHHHHHHHTTS-HHHHHHHHHS---TTPPPPSS--HHHHHHHHHHSS-HHHH----S--

Sequence (115 aa):
MKKLSIVLVIFICALVSFIIWLNAGDEKLGLSDEEAEAVKPSKKPVIVLIIDSLMDQPLKKAIQEGRAPALKFFLENGHYEPEVASAYPTMSVAIDSTLLTGTYPNIHRVPGLVW

Mean predicted aligned error: 11.49 Å